Protein AF-A0A9E5YU73-F1 (afdb_monomer)

Solvent-accessible surface area (backbone atoms only — not comparable to full-atom values): 5731 Å² total; per-residue (Å²): 138,53,73,48,58,54,45,36,50,47,46,60,67,80,46,48,87,72,68,73,51,72,69,54,41,47,53,50,20,53,42,49,49,48,47,47,42,34,69,36,77,77,41,34,64,78,39,80,89,60,83,82,48,79,71,74,84,61,101,56,69,70,50,34,66,56,37,63,67,43,48,60,48,56,74,71,41,92,46,71,67,57,30,51,52,53,45,51,59,52,51,76,76,49,91,110

Foldseek 3Di:
DDQLVVQLVCCCPVVVVLVDDSVLSSLLSVLVVLLQCQVDPVNVVVVVVDDPGSDLDDPCVLSSVVSVQLNVQSVPDPDPVSSVVSSSVSSVVDDD

Structure (mmCIF, N/CA/C/O backbone):
data_AF-A0A9E5YU73-F1
#
_entry.id   AF-A0A9E5YU73-F1
#
loop_
_atom_site.group_PDB
_atom_site.id
_atom_site.type_symbol
_atom_site.label_atom_id
_atom_site.label_alt_id
_atom_site.label_comp_id
_atom_site.label_asym_id
_atom_site.label_entity_id
_atom_site.label_seq_id
_atom_site.pdbx_PDB_ins_code
_atom_site.Cartn_x
_atom_site.Cartn_y
_atom_site.Cartn_z
_atom_site.occupancy
_atom_site.B_iso_or_equiv
_atom_site.auth_seq_id
_atom_site.auth_comp_id
_atom_site.auth_asym_id
_atom_site.auth_atom_id
_atom_site.pdbx_PDB_model_num
ATOM 1 N N . MET A 1 1 ? -17.543 -7.126 -10.291 1.00 56.00 1 MET A N 1
ATOM 2 C CA . MET A 1 1 ? -16.804 -7.000 -9.015 1.00 56.00 1 MET A CA 1
ATOM 3 C C . MET A 1 1 ? -15.435 -6.422 -9.351 1.00 56.00 1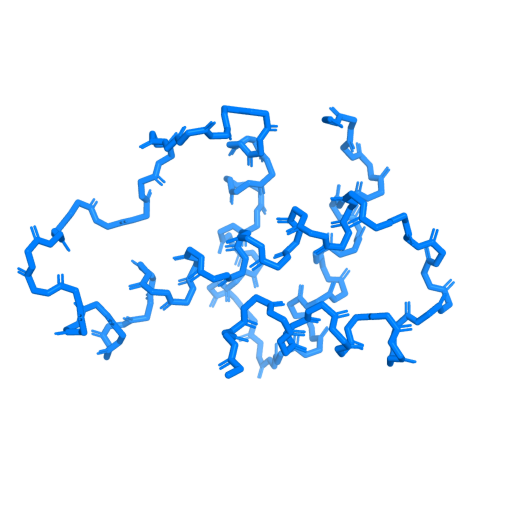 MET A C 1
ATOM 5 O O . MET A 1 1 ? -14.813 -6.948 -10.263 1.00 56.00 1 MET A O 1
ATOM 9 N N . SER A 1 2 ? -15.019 -5.306 -8.746 1.00 80.50 2 SER A N 1
ATOM 10 C CA . SER A 1 2 ? -13.742 -4.633 -9.058 1.00 80.50 2 SER A CA 1
ATOM 11 C C . SER A 1 2 ? -12.604 -5.116 -8.146 1.00 80.50 2 SER A C 1
ATOM 13 O O . SER A 1 2 ? -12.870 -5.630 -7.059 1.00 80.50 2 SER A O 1
ATOM 15 N N . LEU A 1 3 ? -11.344 -4.917 -8.564 1.00 81.56 3 LEU A N 1
ATOM 16 C CA . LEU A 1 3 ? -10.145 -5.184 -7.744 1.00 81.56 3 LEU A CA 1
ATOM 17 C C . LEU A 1 3 ? -10.224 -4.489 -6.378 1.00 81.56 3 LEU A C 1
ATOM 19 O O . LEU A 1 3 ? -9.962 -5.108 -5.351 1.00 81.56 3 LEU A O 1
ATOM 23 N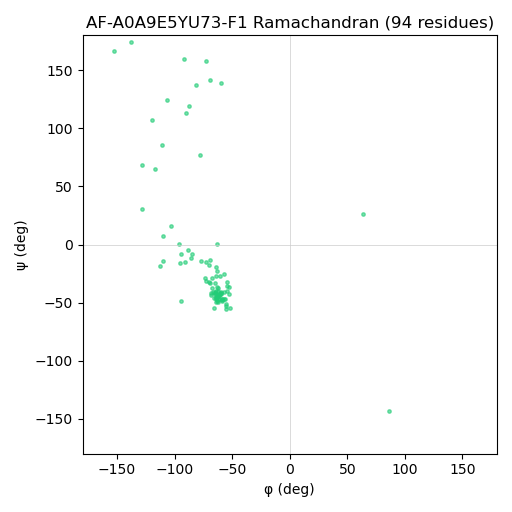 N . LEU A 1 4 ? -10.684 -3.236 -6.379 1.00 86.94 4 LEU A N 1
ATOM 24 C CA . LEU A 1 4 ? -10.926 -2.427 -5.184 1.00 86.94 4 LEU A CA 1
ATOM 25 C C . LEU A 1 4 ? -11.874 -3.115 -4.207 1.00 86.94 4 LEU A C 1
ATOM 27 O O . LEU A 1 4 ? -11.558 -3.267 -3.032 1.00 86.94 4 LEU A O 1
ATOM 31 N N . HIS A 1 5 ? -13.027 -3.569 -4.701 1.00 89.75 5 HIS A N 1
ATOM 32 C CA . HIS A 1 5 ? -14.020 -4.221 -3.859 1.00 89.75 5 HIS A CA 1
ATOM 33 C C . HIS A 1 5 ? -13.488 -5.536 -3.276 1.00 89.75 5 HIS A C 1
ATOM 35 O O . HIS A 1 5 ? -13.724 -5.823 -2.106 1.00 89.75 5 HIS A O 1
ATOM 41 N N . HIS A 1 6 ? -12.743 -6.318 -4.061 1.00 90.56 6 HIS A N 1
ATOM 42 C CA . HIS A 1 6 ? -12.166 -7.570 -3.574 1.00 90.56 6 HIS A CA 1
ATOM 43 C C . HIS A 1 6 ? -11.111 -7.327 -2.488 1.00 90.56 6 HIS A C 1
ATOM 45 O O . HIS A 1 6 ? -11.175 -7.943 -1.427 1.00 90.56 6 HIS A O 1
ATOM 51 N N . TYR A 1 7 ? -10.199 -6.376 -2.712 1.00 93.44 7 TYR A N 1
ATOM 52 C CA . TYR A 1 7 ? -9.201 -5.976 -1.720 1.00 93.44 7 TYR A CA 1
ATOM 53 C C . TYR A 1 7 ? -9.868 -5.485 -0.430 1.00 93.44 7 TYR A C 1
ATOM 55 O O . TYR A 1 7 ? -9.522 -5.931 0.661 1.00 93.44 7 TYR A O 1
ATOM 63 N N . PHE A 1 8 ? -10.873 -4.616 -0.562 1.00 94.06 8 PHE A N 1
ATOM 64 C CA . PHE A 1 8 ? -11.619 -4.069 0.566 1.00 94.06 8 PHE A CA 1
ATOM 65 C C . PHE A 1 8 ? -12.252 -5.173 1.419 1.00 94.06 8 PHE A C 1
ATOM 67 O O . PHE A 1 8 ? -12.127 -5.160 2.643 1.00 94.06 8 PHE A O 1
ATOM 74 N N . VAL A 1 9 ? -12.910 -6.147 0.779 1.00 94.25 9 VAL A N 1
ATOM 75 C CA . VAL A 1 9 ? -13.516 -7.288 1.477 1.00 94.25 9 VAL A CA 1
ATOM 76 C C . VAL A 1 9 ? -12.449 -8.101 2.204 1.00 94.25 9 VAL A C 1
ATOM 78 O O . VAL A 1 9 ? -12.633 -8.370 3.386 1.00 94.25 9 VAL A O 1
ATOM 81 N N . ILE A 1 10 ? -11.326 -8.426 1.552 1.00 94.12 10 ILE A N 1
ATOM 82 C CA . ILE A 1 10 ? -10.252 -9.209 2.182 1.00 94.12 10 ILE A CA 1
ATOM 83 C C . ILE A 1 10 ? -9.708 -8.508 3.427 1.00 94.12 10 ILE A C 1
ATOM 85 O O . ILE A 1 10 ? -9.593 -9.141 4.473 1.00 94.12 10 ILE A O 1
ATOM 89 N N . VAL A 1 11 ? -9.393 -7.213 3.349 1.00 94.50 11 VAL A N 1
ATOM 90 C CA . VAL A 1 11 ? -8.877 -6.473 4.512 1.00 94.50 11 VAL A CA 1
ATOM 91 C C . VAL A 1 11 ? -9.911 -6.445 5.633 1.00 94.50 11 VAL A C 1
ATOM 93 O O . VAL A 1 11 ? -9.584 -6.729 6.782 1.00 94.50 11 VAL A O 1
ATOM 96 N N . ARG A 1 12 ? -11.179 -6.185 5.302 1.00 94.81 12 ARG A N 1
ATOM 97 C CA . ARG A 1 12 ? -12.258 -6.120 6.291 1.00 94.81 12 ARG A CA 1
ATOM 98 C C . ARG A 1 12 ? -12.527 -7.456 6.985 1.00 94.81 12 ARG A C 1
ATOM 100 O O . ARG A 1 12 ? -12.944 -7.448 8.138 1.00 94.81 12 ARG A O 1
ATOM 107 N N . THR A 1 13 ? -12.347 -8.586 6.300 1.00 94.69 13 THR A N 1
ATOM 108 C CA . THR A 1 13 ? -12.639 -9.910 6.869 1.00 94.69 13 THR A CA 1
ATOM 109 C C . THR A 1 13 ? -11.413 -10.567 7.487 1.00 94.69 13 THR A C 1
ATOM 111 O O . THR A 1 13 ? -11.483 -11.059 8.607 1.00 94.69 13 THR A O 1
ATOM 114 N N . SER A 1 14 ? -10.293 -10.583 6.767 1.00 95.50 14 SER A N 1
ATOM 115 C CA . SER A 1 14 ? -9.101 -11.362 7.122 1.00 95.50 14 SER A CA 1
ATOM 116 C C . SER A 1 14 ? -8.106 -10.586 7.986 1.00 95.50 14 SER A C 1
ATOM 118 O O . SER A 1 14 ? -7.226 -11.199 8.582 1.00 95.50 14 SER A O 1
ATOM 120 N N . PHE A 1 15 ? -8.256 -9.260 8.068 1.00 94.38 15 PHE A N 1
ATOM 121 C CA . PHE A 1 15 ? -7.421 -8.354 8.868 1.00 94.38 15 PHE A CA 1
ATOM 122 C C . PHE A 1 15 ? -8.283 -7.445 9.760 1.00 94.38 15 PHE A C 1
ATOM 124 O O . PHE A 1 15 ? -7.940 -6.295 10.036 1.00 94.38 15 PHE A O 1
ATOM 131 N N . ALA A 1 16 ? -9.447 -7.947 10.187 1.00 92.94 16 ALA A N 1
ATOM 132 C CA . ALA A 1 16 ? -10.407 -7.200 10.999 1.00 92.94 16 ALA A CA 1
ATOM 133 C C . ALA A 1 16 ? -9.829 -6.749 12.356 1.00 92.94 16 ALA A C 1
ATOM 135 O O . ALA A 1 16 ? -10.247 -5.733 12.909 1.00 92.94 16 ALA A O 1
ATOM 136 N N . ASP A 1 17 ? -8.852 -7.492 12.878 1.00 93.62 17 ASP A N 1
ATOM 137 C CA . ASP A 1 17 ? -8.128 -7.221 14.120 1.00 93.62 17 ASP A CA 1
ATOM 138 C C . ASP A 1 17 ? -7.317 -5.919 14.077 1.00 93.62 17 ASP A C 1
ATOM 140 O O . ASP A 1 17 ? -7.072 -5.317 15.121 1.00 93.62 17 ASP A O 1
ATOM 144 N N . ALA A 1 18 ? -6.970 -5.435 12.881 1.00 92.12 18 ALA A N 1
ATOM 145 C CA . ALA A 1 18 ? -6.280 -4.163 12.699 1.00 92.12 18 ALA A CA 1
ATOM 146 C C . ALA A 1 18 ? -7.147 -2.931 13.026 1.00 92.12 18 ALA A C 1
ATOM 148 O O . ALA A 1 18 ? -6.613 -1.827 13.131 1.00 92.12 18 ALA A O 1
ATOM 149 N N . GLY A 1 19 ? -8.471 -3.085 13.162 1.00 92.88 19 GLY A N 1
ATOM 150 C CA . GLY A 1 19 ? -9.367 -1.997 13.574 1.00 92.88 19 GLY A CA 1
ATOM 151 C C . GLY A 1 19 ? -9.429 -0.818 12.596 1.00 92.88 19 GLY A C 1
ATOM 152 O O . GLY A 1 19 ? -9.697 0.310 13.010 1.00 92.88 19 GLY A O 1
ATOM 153 N N . LEU A 1 20 ? -9.161 -1.057 11.309 1.00 93.94 20 LEU A N 1
ATOM 154 C CA . LEU A 1 20 ? -9.158 -0.010 10.289 1.00 93.94 20 LEU A CA 1
ATOM 155 C C . LEU A 1 20 ? -10.565 0.526 10.001 1.00 93.94 20 LEU A C 1
ATOM 157 O O . LEU A 1 20 ? -11.534 -0.225 9.898 1.00 93.94 20 LEU A O 1
ATOM 161 N N . SER A 1 21 ? -10.655 1.837 9.787 1.00 94.56 21 SER A N 1
ATOM 162 C CA . SER A 1 21 ? -11.860 2.484 9.262 1.00 94.56 21 SER A CA 1
ATOM 163 C C . SER A 1 21 ? -12.062 2.196 7.771 1.00 94.56 21 SER A C 1
ATOM 165 O O . SER A 1 21 ? -11.100 1.969 7.034 1.00 94.56 21 SER A O 1
ATOM 167 N N . ASP A 1 22 ? -13.301 2.318 7.285 1.00 93.81 22 ASP A N 1
ATOM 168 C CA . ASP A 1 22 ? -13.621 2.164 5.858 1.00 93.81 22 ASP A CA 1
ATOM 169 C C . ASP A 1 22 ? -12.776 3.094 4.964 1.00 93.81 22 ASP A C 1
ATOM 171 O O . ASP A 1 22 ? -12.345 2.683 3.888 1.00 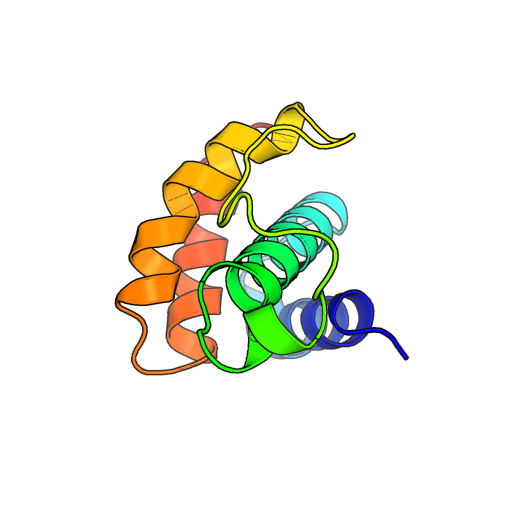93.81 22 ASP A O 1
ATOM 175 N N . LYS A 1 23 ? -12.465 4.318 5.421 1.00 92.12 23 LYS A N 1
ATOM 176 C CA . LYS A 1 23 ? -11.597 5.260 4.688 1.00 92.12 23 LYS A CA 1
ATOM 177 C C . LYS A 1 23 ? -10.164 4.733 4.559 1.00 92.12 23 LYS A C 1
ATOM 179 O O . LYS A 1 23 ? -9.572 4.836 3.488 1.00 92.12 23 LYS A O 1
ATOM 184 N N . GLN A 1 24 ? -9.610 4.148 5.621 1.00 94.00 24 GLN A N 1
ATOM 185 C CA . GLN A 1 24 ? -8.264 3.564 5.599 1.00 94.00 24 GLN A CA 1
ATOM 186 C C . GLN A 1 24 ? -8.204 2.319 4.711 1.00 94.00 24 GLN A C 1
ATOM 188 O O . GLN A 1 24 ? -7.262 2.164 3.936 1.00 94.00 24 GLN A O 1
ATOM 193 N N . ILE A 1 25 ? -9.225 1.460 4.775 1.00 94.88 25 ILE A N 1
ATOM 194 C CA . ILE A 1 25 ? -9.313 0.274 3.915 1.00 94.88 25 ILE A CA 1
ATOM 195 C C . ILE A 1 25 ? -9.454 0.690 2.447 1.00 94.88 25 ILE A C 1
ATOM 197 O O . ILE A 1 25 ? -8.783 0.125 1.584 1.00 94.88 25 ILE A O 1
ATOM 201 N N . TRP A 1 26 ? -10.284 1.696 2.158 1.00 93.31 26 TRP A N 1
ATOM 202 C CA . TRP A 1 26 ? -10.412 2.255 0.814 1.00 93.31 26 TRP A CA 1
ATOM 203 C C . TRP A 1 26 ? -9.076 2.800 0.297 1.00 93.31 26 TRP A C 1
ATOM 205 O O . TRP A 1 26 ? -8.668 2.432 -0.800 1.00 93.31 26 TRP A O 1
ATOM 215 N N . ALA A 1 27 ? -8.356 3.595 1.092 1.00 92.38 27 ALA A N 1
ATOM 216 C CA . ALA A 1 27 ? -7.070 4.158 0.682 1.00 92.38 27 ALA A CA 1
ATOM 217 C C . ALA A 1 27 ? -6.009 3.076 0.410 1.00 92.38 27 ALA A C 1
ATOM 219 O O . ALA A 1 27 ? -5.235 3.189 -0.546 1.00 92.38 27 ALA A O 1
ATOM 220 N N . LEU A 1 28 ? -6.002 1.997 1.204 1.00 93.69 28 LEU A N 1
ATOM 221 C CA . LEU A 1 28 ? -5.167 0.823 0.941 1.00 93.69 28 LEU A CA 1
ATOM 222 C C . LEU A 1 28 ? -5.561 0.119 -0.357 1.00 93.69 28 LEU A C 1
ATOM 224 O O . LEU A 1 28 ? -4.687 -0.192 -1.161 1.00 93.69 28 LEU A O 1
ATOM 228 N N . ALA A 1 29 ? -6.857 -0.105 -0.580 1.00 93.62 29 ALA A N 1
ATOM 229 C CA . ALA A 1 29 ? -7.355 -0.749 -1.790 1.00 93.62 29 ALA A CA 1
ATOM 230 C C . ALA A 1 29 ? -7.006 0.057 -3.048 1.00 93.62 29 ALA A C 1
ATOM 232 O O . ALA A 1 29 ? -6.549 -0.518 -4.035 1.00 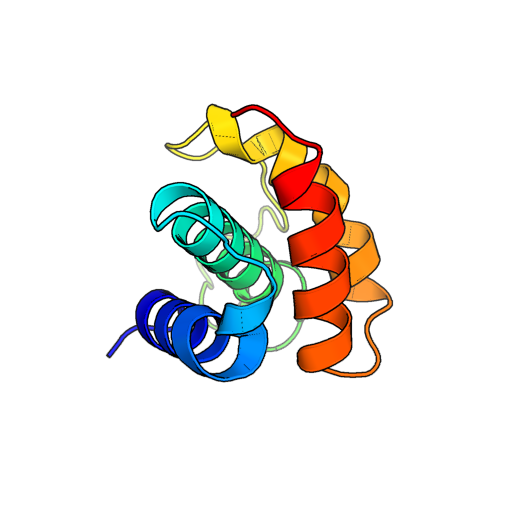93.62 29 ALA A O 1
ATOM 233 N N . GLU A 1 30 ? -7.182 1.378 -3.001 1.00 90.44 30 GLU A N 1
ATOM 234 C CA . GLU A 1 30 ? -6.863 2.298 -4.094 1.00 90.44 30 GLU A CA 1
AT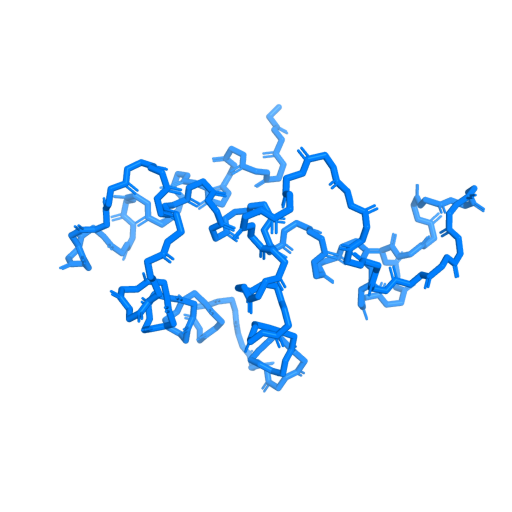OM 235 C C . GLU A 1 30 ? -5.365 2.269 -4.409 1.00 90.44 30 GLU A C 1
ATOM 237 O O . GLU A 1 30 ? -4.958 2.019 -5.545 1.00 90.44 30 GLU A O 1
ATOM 242 N N . THR A 1 31 ? -4.527 2.398 -3.379 1.00 90.06 31 THR A N 1
ATOM 243 C CA . THR A 1 31 ? -3.068 2.348 -3.528 1.00 90.06 31 THR A CA 1
ATOM 244 C C . THR A 1 31 ? -2.587 0.995 -4.060 1.00 90.06 31 THR A C 1
ATOM 246 O O . THR A 1 31 ? -1.701 0.938 -4.916 1.00 90.06 31 THR A O 1
ATOM 249 N N . ALA A 1 32 ? -3.185 -0.100 -3.588 1.00 91.25 32 ALA A N 1
ATOM 250 C CA . ALA A 1 32 ? -2.883 -1.449 -4.046 1.00 91.25 32 ALA A CA 1
ATOM 251 C C . ALA A 1 32 ? -3.270 -1.658 -5.511 1.00 91.25 32 ALA A C 1
ATOM 253 O O . ALA A 1 32 ? -2.519 -2.285 -6.259 1.00 91.25 32 ALA A O 1
ATOM 254 N N . ALA A 1 33 ? -4.421 -1.123 -5.927 1.00 88.56 33 ALA A N 1
ATOM 255 C CA . ALA A 1 33 ? -4.863 -1.169 -7.311 1.00 88.56 33 ALA A CA 1
ATOM 256 C C . ALA A 1 33 ? -3.876 -0.425 -8.217 1.00 88.56 33 ALA A C 1
ATOM 258 O O . ALA A 1 33 ? -3.415 -1.015 -9.191 1.00 88.56 33 ALA A O 1
ATOM 259 N N . PHE A 1 34 ? -3.466 0.795 -7.845 1.00 86.44 34 PHE A N 1
ATOM 260 C CA . PHE A 1 34 ? -2.445 1.548 -8.580 1.00 86.44 34 PHE A CA 1
ATOM 261 C C . PHE A 1 34 ? -1.118 0.800 -8.664 1.00 86.44 34 PHE A C 1
ATOM 263 O O . PHE A 1 34 ? -0.526 0.690 -9.735 1.00 86.44 34 PHE A O 1
ATOM 270 N N . ALA A 1 35 ? -0.642 0.256 -7.547 1.00 88.06 35 ALA A N 1
ATOM 271 C CA . ALA A 1 35 ? 0.602 -0.498 -7.530 1.00 88.06 35 ALA A CA 1
ATOM 272 C C . ALA A 1 35 ? 0.515 -1.727 -8.450 1.00 88.06 35 ALA A C 1
ATOM 274 O O . ALA A 1 35 ? 1.420 -1.976 -9.244 1.00 88.06 35 ALA A O 1
ATOM 275 N N . LEU A 1 36 ? -0.608 -2.446 -8.426 1.00 87.31 36 LEU A N 1
ATOM 276 C CA . LEU A 1 36 ? -0.833 -3.598 -9.291 1.00 87.31 36 LEU A CA 1
ATOM 277 C C . LEU A 1 36 ? -0.859 -3.222 -10.770 1.00 87.31 36 LEU A C 1
ATOM 279 O O . LEU A 1 36 ? -0.167 -3.857 -11.558 1.00 87.31 36 LEU A O 1
ATOM 283 N N . THR A 1 37 ? -1.612 -2.195 -11.156 1.00 82.88 37 THR A N 1
ATOM 284 C CA . THR A 1 37 ? -1.746 -1.810 -12.567 1.00 82.88 37 THR A CA 1
ATOM 285 C C . THR A 1 37 ? -0.493 -1.133 -13.117 1.00 82.88 37 THR A C 1
ATOM 287 O O . THR A 1 37 ? -0.201 -1.267 -14.304 1.00 82.88 37 THR A O 1
ATOM 290 N N . SER A 1 38 ? 0.274 -0.446 -12.266 1.00 82.50 38 SER A N 1
ATOM 291 C CA . SER A 1 38 ? 1.369 0.427 -12.699 1.00 82.50 38 SER A CA 1
ATOM 292 C C . SER A 1 38 ? 2.773 -0.074 -12.369 1.00 82.50 38 SER A C 1
ATOM 294 O O . SER A 1 38 ? 3.733 0.461 -12.925 1.00 82.50 38 SER A O 1
ATOM 296 N N . LEU A 1 39 ? 2.948 -1.07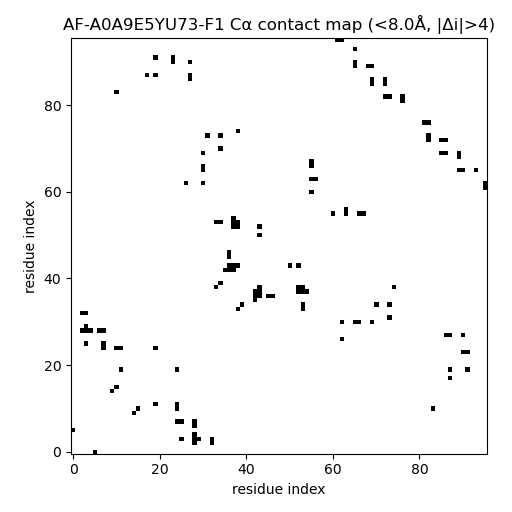1 -11.497 1.00 84.56 39 LEU A N 1
ATOM 297 C CA . LEU A 1 39 ? 4.270 -1.623 -11.155 1.00 84.56 39 LEU A CA 1
ATOM 298 C C . LEU A 1 39 ? 4.462 -3.066 -11.632 1.00 84.56 39 LEU A C 1
ATOM 300 O O . LEU A 1 39 ? 5.603 -3.495 -11.782 1.00 84.56 39 LEU A O 1
ATOM 304 N N . THR A 1 40 ? 3.391 -3.801 -11.943 1.00 85.19 40 THR A N 1
ATOM 305 C CA . THR A 1 40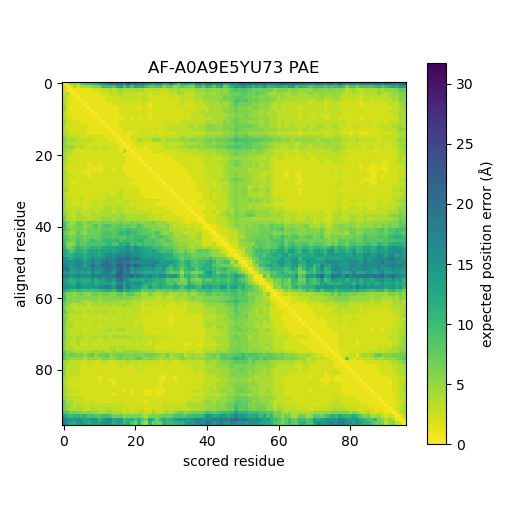 ? 3.489 -5.160 -12.497 1.00 85.19 40 THR A CA 1
ATOM 306 C C . THR A 1 40 ? 3.603 -5.110 -14.031 1.00 85.19 40 THR A C 1
ATOM 308 O O . THR A 1 40 ? 2.686 -4.600 -14.681 1.00 85.19 40 THR A O 1
ATOM 311 N N . PRO A 1 41 ? 4.699 -5.611 -14.642 1.00 81.62 41 PRO A N 1
ATOM 312 C CA . PRO A 1 41 ? 4.929 -5.524 -16.090 1.00 81.62 41 PRO A CA 1
ATOM 313 C C . PRO A 1 41 ? 3.791 -6.093 -16.941 1.00 81.62 41 PRO A C 1
ATOM 315 O O . PRO A 1 41 ? 3.419 -5.505 -17.953 1.00 81.62 41 PRO A O 1
ATOM 318 N N . GLU A 1 42 ? 3.209 -7.210 -16.513 1.00 82.69 42 GLU A N 1
ATOM 319 C CA . GLU A 1 42 ? 2.094 -7.865 -17.190 1.00 82.69 42 GLU A CA 1
ATOM 320 C C . GLU A 1 42 ? 0.839 -6.991 -17.140 1.00 82.69 42 GLU A C 1
ATOM 322 O O . GLU A 1 42 ? 0.133 -6.856 -18.139 1.00 82.69 42 GLU A O 1
ATOM 327 N N . ALA A 1 43 ? 0.589 -6.357 -15.991 1.00 79.62 43 ALA A N 1
ATOM 328 C CA . ALA A 1 43 ? -0.601 -5.552 -15.763 1.00 79.62 43 ALA A CA 1
ATOM 329 C C . ALA A 1 43 ? -0.570 -4.214 -16.514 1.00 79.62 43 ALA A C 1
ATOM 331 O O . ALA A 1 43 ? -1.612 -3.761 -16.988 1.00 79.62 43 ALA A O 1
ATOM 332 N N . LYS A 1 44 ? 0.622 -3.633 -16.712 1.00 73.81 44 LYS A N 1
ATOM 333 C CA . LYS A 1 44 ? 0.810 -2.425 -17.537 1.00 73.81 44 LYS A CA 1
ATOM 334 C C . LYS A 1 44 ? 0.240 -2.587 -18.947 1.00 73.81 44 LYS A C 1
ATOM 336 O O . LYS A 1 44 ? -0.266 -1.629 -19.522 1.00 73.81 44 LYS A O 1
ATOM 341 N N . ASN A 1 45 ? 0.276 -3.799 -19.502 1.00 77.25 45 ASN A N 1
ATOM 342 C CA . ASN A 1 45 ? -0.245 -4.063 -20.845 1.00 77.25 45 ASN A CA 1
ATOM 343 C C . ASN A 1 45 ? -1.776 -3.991 -20.930 1.00 77.25 45 ASN A C 1
ATOM 345 O O . ASN A 1 45 ? -2.308 -3.839 -22.028 1.00 77.25 45 ASN A O 1
ATOM 349 N N . PHE A 1 46 ? -2.492 -4.068 -19.803 1.00 75.81 46 PHE A N 1
ATOM 350 C CA . PHE A 1 46 ? -3.946 -3.888 -19.781 1.00 75.81 46 PHE A CA 1
ATOM 351 C C . PHE A 1 46 ? -4.366 -2.410 -19.883 1.00 75.81 46 PHE A C 1
ATOM 353 O O . PHE A 1 46 ? -5.522 -2.139 -20.198 1.00 75.81 46 PHE A O 1
ATOM 360 N N . TRP A 1 47 ? -3.433 -1.465 -19.693 1.00 71.19 47 TRP A N 1
ATOM 361 C CA . TRP A 1 47 ? -3.638 -0.020 -19.866 1.00 71.19 47 TRP A CA 1
ATOM 362 C C . TRP A 1 47 ? -2.743 0.529 -20.995 1.00 71.19 47 TRP A C 1
ATOM 364 O O . TRP A 1 47 ? -1.863 1.353 -20.759 1.00 71.19 47 TRP A O 1
ATOM 374 N N . PRO A 1 48 ? -2.945 0.109 -22.261 1.00 65.06 48 PRO A N 1
ATOM 375 C CA . PRO A 1 48 ? -2.030 0.434 -23.360 1.00 65.06 48 PRO A CA 1
ATOM 376 C C . PRO A 1 48 ? -1.935 1.936 -23.681 1.00 65.06 48 PRO A C 1
ATOM 378 O O . PRO A 1 48 ? -0.966 2.363 -24.314 1.00 65.06 48 PRO A O 1
ATOM 381 N N . TRP A 1 49 ? -2.926 2.729 -23.261 1.00 69.25 49 TRP A N 1
ATOM 382 C CA . TRP A 1 49 ? -2.963 4.183 -23.431 1.00 69.25 49 TRP A CA 1
ATOM 383 C C . TRP A 1 49 ? -2.246 4.959 -22.318 1.00 69.25 49 TRP A C 1
ATOM 385 O O . TRP A 1 49 ? -2.007 6.151 -22.496 1.00 69.25 49 TRP A O 1
ATOM 395 N N . ASP A 1 50 ? -1.878 4.318 -21.204 1.00 64.44 50 ASP A N 1
ATOM 396 C CA . ASP A 1 50 ? -1.179 4.967 -20.096 1.00 64.44 50 ASP A CA 1
ATOM 397 C C . ASP A 1 50 ? 0.182 4.311 -19.844 1.00 64.44 50 ASP A C 1
ATOM 399 O O . ASP A 1 50 ? 0.297 3.191 -19.348 1.00 64.44 50 ASP A O 1
ATOM 403 N N . LYS A 1 51 ? 1.239 5.033 -20.223 1.00 63.62 51 LYS A N 1
ATOM 404 C CA . LYS A 1 51 ? 2.630 4.579 -20.106 1.00 63.62 51 LYS A CA 1
ATOM 405 C C . LYS A 1 51 ? 3.422 5.330 -19.040 1.00 63.62 51 LYS A C 1
ATOM 407 O O . LYS A 1 51 ? 4.632 5.133 -18.958 1.00 63.62 51 LYS A O 1
ATOM 412 N N . GLN A 1 52 ? 2.779 6.188 -18.243 1.00 64.19 52 GLN A N 1
ATOM 413 C CA . GLN A 1 52 ? 3.487 7.049 -17.289 1.00 64.19 52 GLN A CA 1
ATOM 414 C C . GLN A 1 52 ? 4.045 6.283 -16.077 1.00 64.19 52 GLN A C 1
ATOM 416 O O . GLN A 1 52 ? 4.939 6.783 -15.400 1.00 64.19 52 GLN A O 1
ATOM 421 N N . GLY A 1 53 ? 3.601 5.044 -15.837 1.00 64.50 53 GLY A N 1
ATOM 422 C CA . GLY A 1 53 ? 4.110 4.203 -14.750 1.00 64.50 53 GLY A CA 1
ATOM 423 C C . GLY A 1 53 ? 3.379 4.452 -13.432 1.00 64.50 53 GLY A C 1
ATOM 424 O O . GLY A 1 53 ? 2.166 4.622 -13.428 1.00 64.50 53 GLY A O 1
ATOM 425 N N . TYR A 1 54 ? 4.083 4.407 -12.299 1.00 64.44 54 TYR A N 1
ATOM 426 C CA . TYR A 1 54 ? 3.497 4.644 -10.973 1.00 64.44 54 TYR A CA 1
ATOM 427 C C . TYR A 1 54 ? 3.300 6.145 -10.746 1.00 64.44 54 TYR A C 1
ATOM 429 O O . TYR A 1 54 ? 4.111 6.814 -10.110 1.00 64.44 54 TYR A O 1
ATOM 437 N N . TYR A 1 55 ? 2.259 6.702 -11.360 1.00 67.62 55 TYR A N 1
ATOM 438 C CA . TYR A 1 55 ? 1.977 8.129 -11.295 1.00 67.62 55 TYR A CA 1
ATOM 439 C C . TYR A 1 55 ? 1.258 8.482 -9.991 1.00 67.62 55 TYR A C 1
ATOM 441 O O . TYR A 1 55 ? 0.332 7.802 -9.557 1.00 67.62 55 TYR A O 1
ATOM 449 N N . THR A 1 56 ? 1.674 9.588 -9.384 1.00 64.94 56 THR A N 1
ATOM 450 C CA . THR A 1 56 ? 1.088 10.148 -8.156 1.00 64.94 56 THR A CA 1
ATOM 451 C C . THR A 1 56 ? 0.188 11.354 -8.440 1.00 64.94 56 THR A C 1
ATOM 453 O O . THR A 1 56 ? -0.058 12.175 -7.564 1.00 64.94 56 THR A O 1
ATOM 456 N N . ASN A 1 57 ? -0.224 11.542 -9.695 1.00 66.75 57 ASN A N 1
ATOM 457 C CA . ASN A 1 57 ? -1.089 12.640 -10.117 1.00 66.75 57 ASN A CA 1
ATOM 458 C C . ASN A 1 57 ? -2.453 12.065 -10.510 1.00 66.75 57 ASN A C 1
ATOM 460 O O . ASN A 1 57 ? -2.678 11.716 -11.666 1.00 66.75 57 ASN A O 1
ATOM 464 N N . HIS A 1 58 ? -3.331 11.891 -9.527 1.00 70.69 58 HIS A N 1
ATOM 465 C CA . HIS A 1 58 ? -4.691 11.381 -9.709 1.00 70.69 58 HIS A CA 1
ATOM 466 C C . HIS A 1 58 ? -5.675 12.183 -8.846 1.00 70.69 58 HIS A C 1
ATOM 468 O O . HIS A 1 58 ? -5.272 13.020 -8.041 1.00 70.69 58 HIS A O 1
ATOM 474 N N . ASN A 1 59 ? -6.977 11.916 -8.990 1.00 74.38 59 ASN A N 1
ATOM 475 C CA . ASN A 1 59 ? -8.076 12.691 -8.385 1.00 74.38 59 ASN A CA 1
ATOM 476 C C . ASN A 1 59 ? -8.114 12.704 -6.838 1.00 74.38 59 ASN A C 1
ATOM 478 O O . ASN A 1 59 ? -9.016 13.313 -6.271 1.00 74.38 59 ASN A O 1
ATOM 482 N N . TYR A 1 60 ? -7.162 12.043 -6.175 1.00 80.62 60 TYR A N 1
ATOM 483 C CA . TYR A 1 60 ? -7.108 11.843 -4.723 1.00 80.62 60 TYR A CA 1
ATOM 484 C C . TYR A 1 60 ? -5.735 12.277 -4.182 1.00 80.62 60 TYR A C 1
ATOM 486 O O . TYR A 1 60 ? -4.918 11.432 -3.811 1.00 80.62 60 TYR A O 1
ATOM 494 N N . PRO A 1 61 ? -5.407 13.580 -4.195 1.00 83.56 61 PRO A N 1
ATOM 495 C CA . PRO A 1 61 ? -4.098 14.066 -3.756 1.00 83.56 61 PRO A CA 1
ATOM 496 C C . PRO A 1 61 ? -3.755 13.659 -2.313 1.00 83.56 61 PRO A C 1
ATOM 498 O O . PRO A 1 61 ? -2.583 13.524 -1.972 1.00 83.56 61 PRO A O 1
ATOM 501 N N . GLU A 1 62 ? -4.761 13.419 -1.474 1.00 84.69 62 GLU A N 1
ATOM 502 C CA . GLU A 1 62 ? -4.614 13.024 -0.077 1.00 84.69 62 GLU A CA 1
ATOM 503 C C . GLU A 1 62 ? -3.940 11.657 0.119 1.00 84.69 62 GLU A C 1
ATOM 505 O O . GLU A 1 62 ? -3.266 11.456 1.127 1.00 84.69 62 GLU A O 1
ATOM 510 N N . ILE A 1 63 ? -4.044 10.732 -0.845 1.00 87.25 63 ILE A N 1
ATOM 511 C CA . ILE A 1 63 ? -3.417 9.401 -0.734 1.00 87.25 63 ILE A CA 1
ATOM 512 C C . ILE A 1 63 ? -2.052 9.315 -1.431 1.00 87.25 63 ILE A C 1
ATOM 514 O O . ILE A 1 63 ? -1.409 8.271 -1.380 1.00 87.25 63 ILE A O 1
ATOM 518 N N . VAL A 1 64 ? -1.557 10.395 -2.040 1.00 87.50 64 VAL A N 1
ATOM 519 C CA . VAL A 1 64 ? -0.273 10.396 -2.767 1.00 87.50 64 VAL A CA 1
ATOM 520 C C . VAL A 1 64 ? 0.908 10.044 -1.861 1.00 87.50 64 VAL A C 1
ATOM 522 O O . VAL A 1 64 ? 1.796 9.280 -2.242 1.00 87.50 64 VAL A O 1
ATOM 525 N N . GLU A 1 65 ? 0.928 10.574 -0.640 1.00 87.75 65 GLU A N 1
ATOM 526 C CA . GLU A 1 65 ? 1.990 10.254 0.318 1.00 87.75 65 GLU A CA 1
ATOM 527 C C . GLU A 1 65 ? 1.900 8.805 0.807 1.00 87.75 65 GLU A C 1
ATOM 529 O O . GLU A 1 65 ? 2.929 8.158 1.013 1.00 87.75 65 GLU A O 1
ATOM 534 N N . LEU A 1 66 ? 0.684 8.263 0.929 1.00 89.62 66 LEU A N 1
ATOM 535 C CA . LEU A 1 66 ? 0.474 6.844 1.209 1.00 89.62 66 LEU A CA 1
ATOM 536 C C . LEU A 1 66 ? 0.994 5.985 0.049 1.00 89.62 66 LEU A C 1
ATOM 538 O O . LEU A 1 66 ? 1.726 5.025 0.280 1.00 89.62 66 LEU A O 1
ATOM 542 N N . GLN A 1 67 ? 0.689 6.375 -1.187 1.00 89.00 67 GLN A N 1
ATOM 543 C CA . GLN A 1 67 ? 1.143 5.709 -2.401 1.00 89.00 67 GLN A CA 1
ATOM 544 C C . GLN A 1 67 ? 2.673 5.597 -2.442 1.00 89.00 67 GLN A C 1
ATOM 546 O O . GLN A 1 67 ? 3.211 4.493 -2.510 1.00 89.00 67 GLN A O 1
ATOM 551 N N . LYS A 1 68 ? 3.396 6.709 -2.271 1.00 88.81 68 LYS A N 1
ATOM 552 C CA . LYS A 1 68 ? 4.871 6.700 -2.226 1.00 88.81 68 LYS A CA 1
ATOM 553 C C . LYS A 1 68 ? 5.424 5.786 -1.129 1.00 88.81 68 LYS A C 1
ATOM 555 O O . LYS A 1 68 ? 6.392 5.065 -1.352 1.00 88.81 68 LYS A O 1
ATOM 560 N N . LYS A 1 69 ? 4.810 5.791 0.061 1.00 91.00 69 LYS A N 1
ATOM 561 C CA . LYS A 1 69 ? 5.240 4.942 1.187 1.00 91.00 69 LYS A CA 1
ATOM 562 C C . LYS A 1 69 ? 5.000 3.455 0.927 1.00 91.00 69 LYS A C 1
ATOM 564 O O . LYS A 1 69 ? 5.747 2.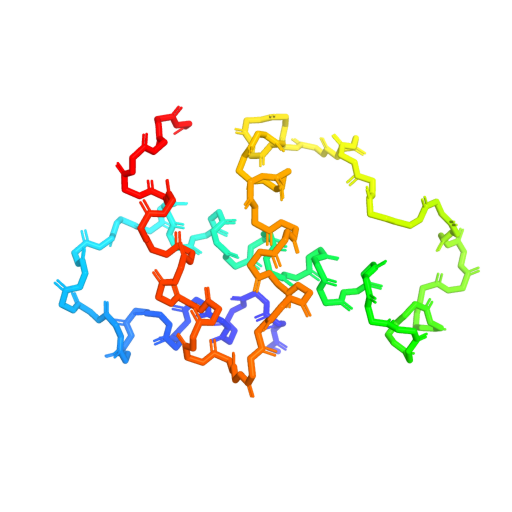633 1.452 1.00 91.00 69 LYS A O 1
ATOM 569 N N . LEU A 1 70 ? 3.991 3.110 0.128 1.00 91.38 70 LEU A N 1
ATOM 570 C CA . LEU A 1 70 ? 3.608 1.729 -0.170 1.00 91.38 70 LEU A CA 1
ATOM 571 C C . LEU A 1 70 ? 4.227 1.159 -1.447 1.00 91.38 70 LEU A C 1
ATOM 573 O O . LEU A 1 70 ? 4.141 -0.052 -1.649 1.00 91.38 70 LEU A O 1
ATOM 577 N N . GLU A 1 71 ? 4.910 1.971 -2.254 1.00 91.12 71 GLU A N 1
ATOM 578 C CA . GLU A 1 71 ? 5.642 1.506 -3.437 1.00 91.12 71 GLU A CA 1
ATOM 579 C C . GLU A 1 71 ? 6.659 0.417 -3.085 1.00 91.12 71 GLU A C 1
ATOM 581 O O . GLU A 1 71 ? 6.620 -0.693 -3.616 1.00 91.12 71 GLU A O 1
ATOM 586 N N . ARG A 1 72 ? 7.558 0.719 -2.143 1.00 90.75 72 ARG A N 1
ATOM 587 C CA . ARG A 1 72 ? 8.616 -0.205 -1.737 1.00 90.75 72 ARG A CA 1
ATOM 588 C C . ARG A 1 72 ? 8.055 -1.479 -1.082 1.00 90.75 72 ARG A C 1
ATOM 590 O O . ARG A 1 72 ? 8.416 -2.556 -1.556 1.00 90.75 72 ARG A O 1
ATOM 597 N N . PRO A 1 73 ? 7.137 -1.404 -0.094 1.00 93.00 73 PRO A N 1
ATOM 598 C CA . PRO A 1 73 ? 6.437 -2.581 0.419 1.00 93.00 73 PRO A CA 1
ATOM 599 C C . PRO A 1 73 ? 5.772 -3.418 -0.668 1.00 93.00 73 PRO A C 1
ATOM 601 O O . PRO A 1 73 ? 5.758 -4.639 -0.571 1.00 93.00 73 PRO A O 1
ATOM 604 N N . PHE A 1 74 ? 5.227 -2.789 -1.713 1.00 92.25 74 PHE A N 1
ATOM 605 C CA . PHE A 1 74 ? 4.667 -3.525 -2.835 1.00 92.25 74 PHE A CA 1
ATOM 606 C C . PHE A 1 74 ? 5.762 -4.281 -3.587 1.00 92.25 74 PHE A C 1
ATOM 608 O O . PHE A 1 74 ? 5.645 -5.488 -3.751 1.00 92.25 74 PHE A O 1
ATOM 615 N N . VAL A 1 75 ? 6.826 -3.617 -4.034 1.00 90.50 75 VAL A N 1
ATOM 616 C CA . VAL A 1 75 ? 7.881 -4.246 -4.853 1.00 90.50 75 VAL A CA 1
ATOM 617 C C . VAL A 1 75 ? 8.629 -5.352 -4.101 1.00 90.50 75 VAL A C 1
ATOM 619 O O . VAL A 1 75 ? 8.969 -6.369 -4.698 1.00 90.50 75 VAL A O 1
ATOM 622 N N . GLU A 1 76 ? 8.861 -5.180 -2.800 1.00 93.12 76 GLU A N 1
ATOM 623 C CA . GLU A 1 76 ? 9.622 -6.130 -1.977 1.00 93.12 76 GLU A CA 1
ATOM 624 C C . GLU A 1 76 ? 8.772 -7.294 -1.433 1.00 93.12 76 GLU A C 1
ATOM 626 O O . GLU A 1 76 ? 9.326 -8.241 -0.869 1.00 93.12 76 GLU A O 1
ATOM 631 N N . ARG A 1 77 ? 7.442 -7.255 -1.611 1.00 89.94 77 ARG A N 1
ATOM 632 C CA . ARG A 1 77 ? 6.530 -8.269 -1.063 1.00 89.94 77 ARG A CA 1
ATOM 633 C C . ARG A 1 77 ? 6.844 -9.667 -1.593 1.00 89.94 77 ARG A C 1
ATOM 635 O O . ARG A 1 77 ? 7.003 -9.873 -2.796 1.00 89.94 77 ARG A O 1
ATOM 642 N N . LYS A 1 78 ? 6.789 -10.666 -0.714 1.00 90.81 78 LYS A N 1
ATOM 643 C CA . LYS A 1 78 ? 6.807 -12.089 -1.095 1.00 90.81 78 LYS A CA 1
ATOM 644 C C . LYS A 1 78 ? 5.402 -12.668 -1.208 1.00 90.81 78 LYS A C 1
ATOM 646 O O . LYS A 1 78 ? 5.219 -13.738 -1.781 1.00 90.81 78 LYS A O 1
ATOM 651 N N . SER A 1 79 ? 4.408 -11.977 -0.653 1.00 92.44 79 SER A N 1
ATOM 652 C CA . SER A 1 79 ? 3.008 -12.397 -0.663 1.00 92.44 79 SER A CA 1
ATOM 653 C C . SER A 1 79 ? 2.051 -11.207 -0.596 1.00 92.44 79 SER A C 1
ATOM 655 O O . SER A 1 79 ? 2.444 -10.081 -0.288 1.00 92.44 79 SER A O 1
ATOM 657 N N . PHE A 1 80 ? 0.774 -11.464 -0.882 1.00 90.69 80 PHE A N 1
ATOM 658 C CA . PHE A 1 80 ? -0.287 -10.475 -0.704 1.00 90.69 80 PHE A CA 1
ATOM 659 C C . PHE A 1 80 ? -0.453 -10.079 0.771 1.00 90.69 80 PHE A C 1
ATOM 661 O O . PHE A 1 80 ? -0.500 -8.891 1.075 1.00 90.69 80 PHE A O 1
ATOM 668 N N . ASP A 1 81 ? -0.458 -11.053 1.684 1.00 94.00 81 ASP A N 1
ATOM 669 C CA . ASP A 1 81 ? -0.610 -10.819 3.124 1.00 94.00 81 ASP A CA 1
ATOM 670 C C . ASP A 1 81 ? 0.489 -9.922 3.696 1.00 94.00 81 ASP A C 1
ATOM 672 O O . ASP A 1 81 ? 0.207 -9.027 4.488 1.00 94.00 81 ASP A O 1
ATOM 676 N N . GLU A 1 82 ? 1.741 -10.130 3.281 1.00 94.44 82 GLU A N 1
ATOM 677 C CA . GLU A 1 82 ? 2.870 -9.294 3.704 1.00 94.44 82 GLU A CA 1
ATOM 678 C C . GLU A 1 82 ? 2.680 -7.840 3.266 1.00 94.44 82 GLU A C 1
ATOM 680 O O . GLU A 1 82 ? 2.859 -6.919 4.063 1.00 94.44 82 GLU A O 1
ATOM 685 N N . TYR A 1 83 ? 2.235 -7.636 2.025 1.00 94.69 83 TYR A N 1
ATOM 686 C CA . TYR A 1 83 ? 1.924 -6.303 1.528 1.00 94.69 83 TYR A CA 1
ATOM 687 C C . TYR A 1 83 ? 0.769 -5.652 2.296 1.00 94.69 83 TYR A C 1
ATOM 689 O O . TYR A 1 83 ? 0.869 -4.481 2.656 1.00 94.69 83 TYR A O 1
ATOM 697 N N . VAL A 1 84 ? -0.304 -6.394 2.589 1.00 94.50 84 VAL A N 1
ATOM 698 C CA . VAL A 1 84 ? -1.439 -5.877 3.370 1.00 94.50 84 VAL A CA 1
ATOM 699 C C . VAL A 1 84 ? -1.000 -5.482 4.780 1.00 94.50 84 VAL A C 1
ATOM 701 O O . VAL A 1 84 ? -1.363 -4.402 5.236 1.00 94.50 84 VAL A O 1
ATOM 704 N N . ARG A 1 85 ? -0.185 -6.299 5.459 1.00 95.25 85 ARG A N 1
ATOM 705 C CA . ARG A 1 85 ? 0.312 -5.993 6.814 1.00 95.25 85 ARG A CA 1
ATOM 706 C C . ARG A 1 85 ? 1.197 -4.750 6.838 1.00 95.25 85 ARG A C 1
ATOM 708 O O . ARG A 1 85 ? 0.949 -3.861 7.646 1.00 95.25 85 ARG A O 1
ATOM 715 N N . ALA A 1 86 ? 2.146 -4.640 5.909 1.00 94.00 86 ALA A N 1
ATOM 716 C CA . ALA A 1 86 ? 2.942 -3.422 5.756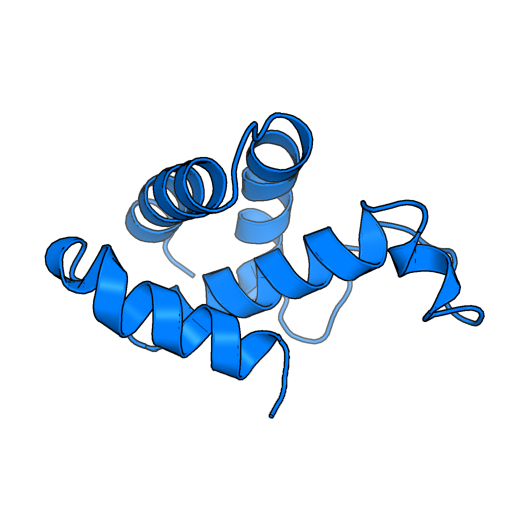 1.00 94.00 86 ALA A CA 1
ATOM 717 C C . ALA A 1 86 ? 2.050 -2.207 5.438 1.00 94.00 86 ALA A C 1
ATOM 719 O O . ALA A 1 86 ? 2.220 -1.130 6.003 1.00 94.00 86 ALA A O 1
ATOM 720 N N . GLY A 1 87 ? 1.044 -2.403 4.581 1.00 93.50 87 GLY A N 1
ATOM 721 C CA . GLY A 1 87 ? -0.008 -1.435 4.287 1.00 93.50 87 GLY A CA 1
ATOM 722 C C . GLY A 1 87 ? -0.697 -0.898 5.537 1.00 93.50 87 GLY A C 1
ATOM 723 O O . GLY A 1 87 ? -0.737 0.312 5.757 1.00 93.50 87 GLY A O 1
ATOM 724 N N . ILE A 1 88 ? -1.206 -1.805 6.368 1.00 94.50 88 ILE A N 1
ATOM 725 C CA . ILE A 1 88 ? -1.893 -1.504 7.627 1.00 94.50 88 ILE A CA 1
ATOM 726 C C . ILE A 1 88 ? -0.999 -0.664 8.549 1.00 94.50 88 ILE A C 1
ATOM 728 O O . ILE A 1 88 ? -1.443 0.363 9.060 1.00 94.50 88 ILE A O 1
ATOM 732 N N . GLU A 1 89 ? 0.269 -1.043 8.721 1.00 93.38 89 GLU A N 1
ATOM 733 C CA . GLU A 1 89 ? 1.213 -0.287 9.554 1.00 93.38 89 GLU A CA 1
ATOM 734 C C . GLU A 1 89 ? 1.407 1.147 9.048 1.00 93.38 89 GLU A C 1
ATOM 736 O O . GLU A 1 89 ? 1.410 2.098 9.834 1.00 93.38 89 GLU A O 1
ATOM 741 N N . VAL A 1 90 ? 1.524 1.339 7.733 1.00 92.44 90 VAL A N 1
ATOM 742 C CA . VAL A 1 90 ? 1.650 2.682 7.159 1.00 92.44 90 VAL A CA 1
ATOM 743 C C . VAL A 1 90 ? 0.349 3.467 7.325 1.00 92.44 90 VAL A C 1
ATOM 745 O O . VAL A 1 90 ? 0.398 4.639 7.698 1.00 92.44 90 VAL A O 1
ATOM 748 N N . VAL A 1 91 ? -0.810 2.853 7.080 1.00 91.62 91 VAL A N 1
ATOM 749 C CA . VAL A 1 91 ? -2.105 3.551 7.070 1.00 91.62 91 VAL A CA 1
ATOM 750 C C . VAL A 1 91 ? -2.556 4.001 8.460 1.00 91.62 91 VAL A C 1
ATOM 752 O O . VAL A 1 91 ? -3.203 5.035 8.589 1.00 91.62 91 VAL A O 1
ATOM 755 N N . ILE A 1 92 ? -2.203 3.253 9.509 1.00 89.88 92 ILE A N 1
ATOM 756 C CA . ILE A 1 92 ? -2.494 3.624 10.902 1.00 89.88 92 ILE A CA 1
ATOM 757 C C . ILE A 1 92 ? -1.690 4.865 11.306 1.00 89.88 92 ILE A C 1
ATOM 759 O O . ILE A 1 92 ? -2.192 5.737 12.010 1.00 89.88 92 ILE A O 1
ATOM 763 N N . ASN A 1 93 ? -0.451 4.959 10.824 1.00 85.31 93 ASN A N 1
ATOM 764 C CA . ASN A 1 93 ? 0.474 6.036 11.166 1.00 85.31 93 ASN A CA 1
ATOM 765 C C . ASN A 1 93 ? 0.367 7.262 10.243 1.00 85.31 93 ASN A C 1
ATOM 767 O O . ASN A 1 93 ? 1.046 8.263 10.472 1.00 85.31 93 ASN A O 1
ATOM 771 N N . ASN A 1 94 ? -0.454 7.202 9.192 1.00 78.12 94 ASN A N 1
ATOM 772 C CA . ASN A 1 94 ? -0.690 8.326 8.294 1.00 78.12 94 ASN A CA 1
ATOM 773 C C . ASN A 1 94 ? -2.074 8.921 8.536 1.00 78.12 94 ASN A C 1
ATOM 775 O O . ASN A 1 94 ? -3.087 8.240 8.414 1.00 78.12 94 ASN A O 1
ATOM 779 N N . GLN A 1 95 ? -2.108 10.220 8.821 1.00 63.53 95 GLN A N 1
ATOM 780 C CA . GLN A 1 95 ? -3.341 10.995 8.787 1.00 63.53 95 GLN A CA 1
ATOM 781 C C . GLN A 1 95 ? -3.509 11.574 7.379 1.00 63.53 95 GLN A C 1
ATOM 783 O O . GLN A 1 95 ? -2.711 12.408 6.958 1.00 63.53 95 GLN A O 1
ATOM 788 N N . PHE A 1 96 ? -4.527 11.103 6.664 1.00 65.56 96 PHE A N 1
ATOM 789 C CA . PHE A 1 96 ? -4.996 11.626 5.378 1.00 65.56 96 PHE A CA 1
ATOM 790 C C . PHE A 1 96 ? -6.527 11.681 5.374 1.00 65.56 96 PHE A C 1
ATOM 792 O O . PHE A 1 96 ? -7.181 10.947 6.157 1.00 65.56 96 PHE A O 1
#

Nearest PDB structures (foldseek):
  1yuz-assembly1_A  TM=2.803E-01  e=8.744E+00  Nitratidesulfovibrio vulgaris str. Hildenborough

Secondary structure (DSSP, 8-state):
--HHHHHHHHHHHHTGGG---HHHHHHHHHHHHHHHHHHSHHHHTT-TT--S-S---SS-GGGHHHHHHHHHHHHH-SSHHHHHHHHHHHHHH---

Radius of gyration: 12.84 Å; Cα contacts (8 Å, |Δi|>4): 75; chains: 1; bounding box: 26×26×38 Å

Sequence (96 aa):
MSLLHHYFVIVRTSFADAGLSDKQIWALAETAAFALTSLTPEAKNFWPWDKQGYYTNHNYPEIVELQKKLERPFVERKSFDEYVRAGIEVVINNQF

Mean predicted aligned error: 4.97 Å

pLDDT: mean 85.76, std 10.13, range [56.0, 95.5]